Protein AF-A0A853H1N6-F1 (afdb_monomer_lite)

pLDDT: mean 86.27, std 14.63, range [37.06, 97.06]

Radius of gyration: 11.96 Å; chains: 1; bounding box: 38×24×28 Å

Structure (mmCIF, N/CA/C/O backbone):
data_AF-A0A853H1N6-F1
#
_entry.id   AF-A0A853H1N6-F1
#
loop_
_atom_site.group_PDB
_atom_site.id
_atom_site.type_symbol
_atom_site.label_atom_id
_atom_site.label_alt_id
_atom_site.label_comp_id
_atom_site.label_asym_id
_atom_site.label_entity_id
_atom_site.label_seq_id
_atom_site.pdbx_PDB_ins_code
_atom_site.Cartn_x
_atom_site.Cartn_y
_atom_site.Cartn_z
_atom_site.occupancy
_atom_site.B_iso_or_equiv
_atom_site.auth_seq_id
_atom_site.auth_comp_id
_atom_site.auth_asym_id
_atom_site.auth_atom_id
_atom_site.pdbx_PDB_model_num
ATOM 1 N N . MET A 1 1 ? -20.135 -17.141 -13.321 1.00 37.06 1 MET A N 1
ATOM 2 C CA . MET A 1 1 ? -18.978 -16.286 -13.662 1.00 37.06 1 MET A CA 1
ATOM 3 C C . MET A 1 1 ? -18.355 -15.815 -12.359 1.00 37.06 1 MET A C 1
ATOM 5 O O . MET A 1 1 ? -18.882 -14.906 -11.727 1.00 37.06 1 MET A O 1
ATOM 9 N N . LEU A 1 2 ? -17.336 -16.527 -11.877 1.00 44.59 2 LEU A N 1
ATOM 10 C CA . LEU A 1 2 ? -16.638 -16.163 -10.647 1.00 44.59 2 LEU A CA 1
ATOM 11 C C . LEU A 1 2 ? -15.848 -14.887 -10.960 1.00 44.59 2 LEU A C 1
ATOM 13 O O . LEU A 1 2 ? -14.952 -14.920 -11.794 1.00 44.59 2 LEU A O 1
ATOM 17 N N . LYS A 1 3 ? -16.228 -13.747 -10.372 1.00 45.03 3 LYS A N 1
ATOM 18 C CA . LYS A 1 3 ? -15.388 -12.548 -10.419 1.00 45.03 3 LYS A CA 1
ATOM 19 C C . LYS A 1 3 ? -14.080 -12.924 -9.733 1.00 45.03 3 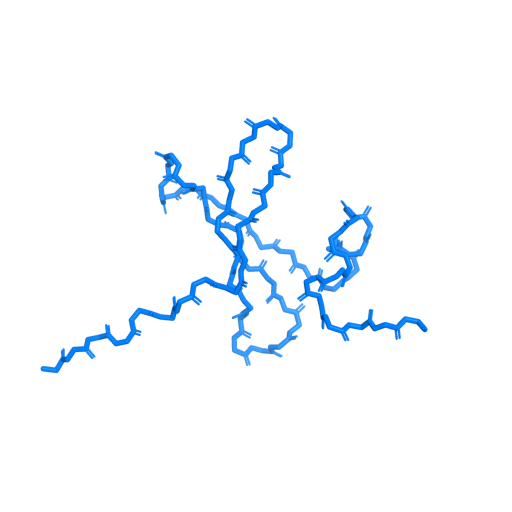LYS A C 1
ATOM 21 O O . LYS A 1 3 ? -14.078 -13.068 -8.511 1.00 45.03 3 LYS A O 1
ATOM 26 N N . GLU A 1 4 ? -13.009 -13.097 -10.497 1.00 49.72 4 GLU A N 1
ATOM 27 C CA . GLU A 1 4 ? -11.648 -13.036 -9.976 1.00 49.72 4 GLU A CA 1
ATOM 28 C C . GLU A 1 4 ? -11.514 -11.669 -9.303 1.00 49.72 4 GLU A C 1
ATOM 30 O O . GLU A 1 4 ? -11.276 -10.642 -9.933 1.00 49.72 4 GLU A O 1
ATOM 35 N N . LYS A 1 5 ? -11.802 -11.616 -8.000 1.00 57.09 5 LYS A N 1
ATOM 36 C CA . LYS A 1 5 ? -11.391 -10.487 -7.180 1.00 57.09 5 LYS A CA 1
ATOM 37 C C . LYS A 1 5 ? -9.876 -10.513 -7.283 1.00 57.09 5 LYS A C 1
ATOM 39 O O . LYS A 1 5 ? -9.300 -11.472 -6.776 1.00 57.09 5 LYS A O 1
ATOM 44 N N . CYS A 1 6 ? -9.269 -9.530 -7.958 1.00 63.03 6 CYS A N 1
ATOM 45 C CA . CYS A 1 6 ? -7.821 -9.316 -7.921 1.00 63.03 6 CYS A CA 1
ATOM 46 C C . CYS A 1 6 ? -7.362 -9.592 -6.491 1.00 63.03 6 CYS A C 1
ATOM 48 O O . CYS A 1 6 ? -7.818 -8.911 -5.570 1.00 63.03 6 CYS A O 1
ATOM 50 N N . ALA A 1 7 ? -6.592 -10.659 -6.286 1.00 73.88 7 ALA A N 1
ATOM 51 C CA . ALA A 1 7 ? -6.085 -10.976 -4.965 1.00 73.88 7 ALA A CA 1
ATOM 52 C C . ALA A 1 7 ? -5.110 -9.859 -4.563 1.00 73.88 7 ALA A C 1
ATOM 54 O O . ALA A 1 7 ? -4.426 -9.314 -5.432 1.00 73.88 7 ALA A O 1
ATOM 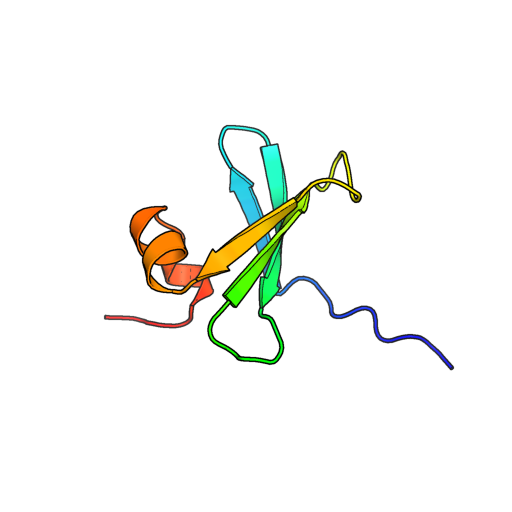55 N N . PRO A 1 8 ? -5.070 -9.461 -3.284 1.00 79.69 8 PRO A N 1
ATOM 56 C CA . PRO A 1 8 ? -4.088 -8.485 -2.843 1.00 79.69 8 PRO A CA 1
ATOM 57 C C . PRO A 1 8 ? -2.682 -9.061 -3.013 1.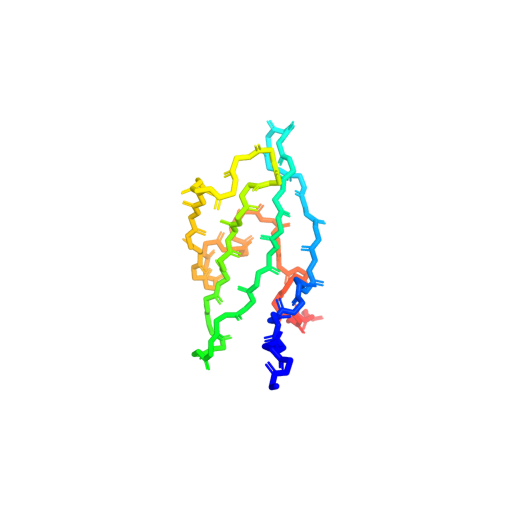00 79.69 8 PRO A C 1
ATOM 59 O O . PRO A 1 8 ? -2.438 -10.213 -2.659 1.00 79.69 8 PRO A O 1
ATOM 62 N N . GLU A 1 9 ? -1.761 -8.247 -3.519 1.00 83.31 9 GLU A N 1
ATOM 63 C CA . GLU A 1 9 ? -0.354 -8.631 -3.676 1.00 83.31 9 GLU A CA 1
ATOM 64 C C . GLU A 1 9 ? 0.351 -8.730 -2.322 1.00 83.31 9 GLU A C 1
ATOM 66 O O . GLU A 1 9 ? 1.265 -9.529 -2.139 1.00 83.31 9 GLU A O 1
ATOM 71 N N . ALA A 1 10 ? -0.091 -7.926 -1.351 1.00 89.56 10 ALA A N 1
ATOM 72 C CA . ALA A 1 10 ? 0.436 -7.938 0.004 1.00 89.56 10 ALA A CA 1
ATOM 73 C C . ALA A 1 10 ? -0.586 -7.424 1.024 1.00 89.56 10 ALA A C 1
ATOM 75 O O . ALA A 1 10 ? -1.553 -6.733 0.692 1.00 89.56 10 ALA A O 1
ATOM 76 N N . THR A 1 11 ? -0.323 -7.728 2.296 1.00 94.56 11 THR A N 1
ATOM 77 C CA . THR A 1 11 ? -0.888 -7.002 3.440 1.00 94.56 11 THR A CA 1
ATOM 78 C C . THR A 1 11 ? 0.251 -6.299 4.170 1.00 94.56 11 THR A C 1
ATOM 80 O O . THR A 1 11 ? 1.298 -6.905 4.402 1.00 94.56 11 THR A O 1
ATOM 83 N N . VAL A 1 12 ? 0.066 -5.024 4.501 1.00 94.50 12 VAL A N 1
ATOM 84 C CA . VAL A 1 12 ? 1.060 -4.203 5.205 1.00 94.50 12 VAL A CA 1
ATOM 85 C C . VAL A 1 12 ? 0.424 -3.434 6.351 1.00 94.50 12 VAL A C 1
ATOM 87 O O . VAL A 1 12 ? -0.778 -3.174 6.336 1.00 94.50 12 VAL A O 1
ATOM 90 N N . ASP A 1 13 ? 1.242 -3.068 7.331 1.00 94.50 13 ASP A N 1
ATOM 91 C CA . ASP A 1 13 ? 0.856 -2.161 8.405 1.00 94.50 13 ASP A CA 1
ATOM 92 C C . ASP A 1 13 ? 1.244 -0.722 8.041 1.00 94.50 13 ASP A C 1
ATOM 94 O O . ASP A 1 13 ? 2.368 -0.462 7.612 1.00 94.50 13 ASP A O 1
ATOM 98 N N . VAL A 1 14 ? 0.298 0.205 8.186 1.00 93.06 14 VAL A N 1
ATOM 99 C CA . VAL A 1 14 ? 0.506 1.644 8.005 1.00 93.06 14 VAL A CA 1
ATOM 100 C C . VAL A 1 14 ? 0.079 2.336 9.294 1.00 93.06 14 VAL A C 1
ATOM 102 O O . VAL A 1 14 ? -1.115 2.519 9.536 1.00 93.06 14 VAL A O 1
ATOM 105 N N . ASN A 1 15 ? 1.049 2.733 10.120 1.00 91.12 15 ASN A N 1
ATOM 106 C CA . ASN A 1 15 ? 0.816 3.393 11.411 1.00 91.12 15 ASN A CA 1
ATOM 107 C C . ASN A 1 15 ? -0.112 2.589 12.352 1.00 91.12 15 ASN A C 1
ATOM 109 O O . ASN A 1 15 ? -1.039 3.150 12.941 1.00 91.12 15 ASN A O 1
ATOM 113 N N . GLY A 1 16 ? 0.099 1.274 12.464 1.00 93.12 16 GLY A N 1
ATOM 114 C CA . GLY A 1 16 ? -0.691 0.373 13.309 1.00 93.12 16 GLY A CA 1
ATOM 115 C C . GLY A 1 16 ? -2.037 -0.039 12.708 1.00 93.12 16 GLY A C 1
ATOM 116 O O . GLY A 1 16 ? -2.910 -0.517 13.433 1.00 93.12 16 GLY A O 1
ATOM 117 N N . ARG A 1 17 ? -2.254 0.211 11.410 1.00 94.75 17 ARG A N 1
ATOM 118 C CA . ARG A 1 17 ? -3.487 -0.144 10.699 1.00 94.75 17 ARG A CA 1
ATOM 119 C C . ARG A 1 17 ? -3.182 -1.068 9.520 1.00 94.75 17 ARG A C 1
ATOM 121 O O . ARG A 1 17 ? -2.379 -0.691 8.665 1.00 94.75 17 ARG A O 1
ATOM 128 N N . PRO A 1 18 ? -3.857 -2.223 9.404 1.00 96.56 18 PRO A N 1
ATOM 129 C CA . PRO A 1 18 ? -3.631 -3.159 8.310 1.00 96.56 18 PRO A CA 1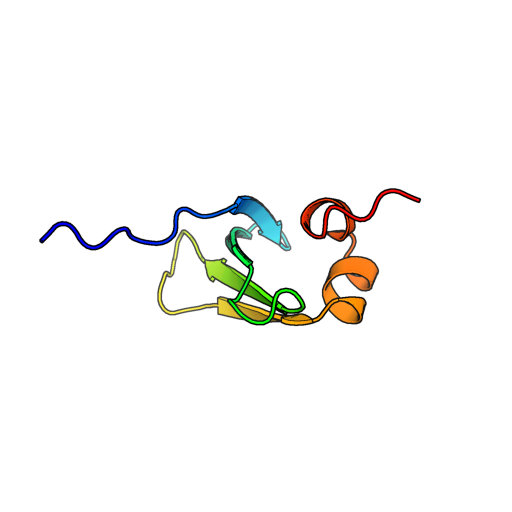
ATOM 130 C C . PRO A 1 18 ? -4.302 -2.717 6.999 1.00 96.56 18 PRO A C 1
ATOM 132 O O . PRO A 1 18 ? -5.495 -2.391 6.953 1.00 96.56 18 PRO A O 1
ATOM 135 N N . TYR A 1 19 ? -3.548 -2.792 5.902 1.00 97.06 19 TYR A N 1
ATOM 136 C CA . TYR A 1 19 ? -4.009 -2.520 4.539 1.00 97.06 19 TYR A CA 1
ATOM 137 C C . TYR A 1 19 ? -3.676 -3.670 3.591 1.00 97.06 19 TYR A C 1
ATOM 139 O O . TYR A 1 19 ? -2.568 -4.201 3.596 1.00 97.06 19 TYR A O 1
ATOM 147 N N . ARG A 1 20 ? -4.630 -4.005 2.720 1.00 95.81 20 ARG A N 1
ATOM 148 C CA . ARG A 1 20 ? -4.410 -4.828 1.526 1.00 95.81 20 ARG A CA 1
ATOM 149 C C . ARG A 1 20 ? -3.920 -3.945 0.392 1.00 95.81 20 ARG A C 1
ATOM 151 O O . ARG A 1 20 ? -4.537 -2.914 0.123 1.00 95.81 20 ARG A O 1
ATOM 158 N N . VAL A 1 21 ? -2.863 -4.370 -0.285 1.00 95.06 21 VAL A N 1
ATOM 159 C CA . VAL A 1 21 ? -2.258 -3.620 -1.386 1.00 95.06 21 VAL A CA 1
ATOM 160 C C . VAL A 1 21 ? -2.545 -4.314 -2.711 1.00 95.06 21 VAL A C 1
ATOM 162 O O . VAL A 1 21 ? -2.374 -5.525 -2.834 1.00 95.06 21 VAL A O 1
ATOM 165 N N . TYR A 1 22 ? -2.984 -3.535 -3.697 1.00 93.19 22 TYR A N 1
ATOM 166 C CA . TYR A 1 22 ? -3.248 -3.987 -5.060 1.00 93.19 22 TYR A CA 1
ATOM 167 C C . TYR A 1 22 ? -2.504 -3.086 -6.034 1.00 93.19 22 TYR A C 1
ATOM 169 O O . TYR A 1 22 ? -2.788 -1.882 -6.089 1.00 93.19 22 TYR A O 1
ATOM 177 N N . ARG A 1 23 ? -1.608 -3.646 -6.843 1.00 91.19 23 ARG A N 1
ATOM 178 C CA . ARG A 1 23 ? -1.059 -2.910 -7.978 1.00 91.19 23 ARG A CA 1
ATOM 179 C C . ARG A 1 23 ? -2.159 -2.658 -8.997 1.00 91.19 23 ARG A C 1
ATOM 181 O O . ARG A 1 23 ? -2.978 -3.527 -9.296 1.00 91.19 23 ARG A O 1
ATOM 188 N N . GLN A 1 24 ? -2.230 -1.425 -9.469 1.00 89.69 24 GLN A N 1
ATOM 189 C CA . GLN A 1 24 ? -3.193 -1.026 -10.481 1.00 89.69 24 GLN A CA 1
ATOM 190 C C . GLN A 1 24 ? -2.746 -1.512 -11.862 1.00 89.69 24 GLN A C 1
ATOM 192 O O . GLN A 1 24 ? -1.569 -1.776 -12.098 1.00 89.69 24 GLN A O 1
ATOM 197 N N . ALA A 1 25 ? -3.692 -1.582 -12.802 1.00 85.12 25 ALA A N 1
ATOM 198 C CA . ALA A 1 25 ? -3.435 -2.043 -14.169 1.00 85.12 25 ALA A CA 1
ATOM 199 C C . ALA A 1 25 ? -2.408 -1.181 -14.931 1.00 85.12 25 ALA A C 1
ATOM 201 O O . ALA A 1 25 ? -1.805 -1.658 -15.885 1.00 85.12 25 ALA A O 1
ATOM 202 N N . ASN A 1 26 ? -2.182 0.068 -14.502 1.00 82.94 26 ASN A N 1
ATOM 203 C CA . ASN A 1 26 ? -1.126 0.920 -15.053 1.00 82.94 26 ASN A CA 1
ATOM 204 C C . ASN A 1 26 ? 0.290 0.456 -14.668 1.00 82.94 26 ASN A C 1
ATOM 206 O O . ASN A 1 26 ? 1.247 0.910 -15.276 1.00 82.94 26 ASN A O 1
ATOM 210 N N . GLY A 1 27 ? 0.439 -0.421 -13.672 1.00 82.94 27 GLY A N 1
ATOM 211 C CA . GLY A 1 27 ? 1.726 -0.934 -13.206 1.00 82.94 27 GLY A CA 1
ATOM 212 C C . GLY A 1 27 ? 2.560 0.040 -12.362 1.00 82.94 27 GLY A C 1
ATOM 213 O O . GLY A 1 27 ? 3.585 -0.383 -11.826 1.00 82.94 27 GLY A O 1
ATOM 214 N N . TYR A 1 28 ? 2.133 1.294 -12.193 1.00 87.00 28 TYR A N 1
ATOM 215 C CA . TYR A 1 28 ? 2.898 2.358 -11.517 1.00 87.00 28 TYR A CA 1
ATOM 216 C C . TYR A 1 28 ? 2.231 2.897 -10.250 1.00 87.00 28 TYR A C 1
ATOM 218 O O . TYR A 1 28 ? 2.788 3.768 -9.579 1.00 87.00 28 TYR A O 1
ATOM 226 N N . GLU A 1 29 ? 1.043 2.395 -9.926 1.00 93.31 29 GLU A N 1
ATOM 227 C CA . GLU A 1 29 ? 0.297 2.793 -8.743 1.00 93.31 29 GLU A CA 1
ATOM 228 C C . GLU A 1 29 ? -0.126 1.586 -7.913 1.00 93.31 29 GLU A C 1
ATOM 230 O O . GLU A 1 29 ? -0.471 0.522 -8.434 1.00 93.31 29 GLU A O 1
ATOM 235 N N . TRP A 1 30 ? -0.165 1.791 -6.601 1.00 94.62 30 TRP A N 1
ATOM 236 C CA . TRP A 1 30 ? -0.594 0.809 -5.619 1.00 94.62 30 TRP A CA 1
ATOM 237 C C . TRP A 1 30 ? -1.757 1.372 -4.828 1.00 94.62 30 TRP A C 1
ATOM 239 O O . TRP A 1 30 ? -1.674 2.446 -4.233 1.00 94.62 30 TRP A O 1
ATOM 249 N N . ARG A 1 31 ? -2.852 0.620 -4.803 1.00 95.50 31 ARG A N 1
ATOM 250 C CA . ARG A 1 31 ? -4.036 0.945 -4.021 1.00 95.50 31 ARG A CA 1
ATOM 251 C C . ARG A 1 31 ? -3.986 0.208 -2.696 1.00 95.50 31 ARG A C 1
ATOM 253 O O . ARG A 1 31 ? -4.001 -1.020 -2.666 1.00 95.50 31 ARG A O 1
ATOM 260 N N . PHE A 1 32 ? -4.002 0.970 -1.617 1.00 96.50 32 PHE A N 1
ATOM 261 C CA . PHE A 1 32 ? -4.091 0.501 -0.247 1.00 96.50 32 PHE A CA 1
ATOM 262 C C . PHE A 1 32 ? -5.557 0.549 0.169 1.00 96.50 32 PHE A C 1
ATOM 264 O O . PHE A 1 32 ? -6.190 1.601 0.114 1.00 96.50 32 PHE A O 1
ATOM 271 N N . VAL A 1 33 ? -6.112 -0.587 0.575 1.00 96.50 33 VAL A N 1
ATOM 272 C CA . VAL A 1 33 ? -7.489 -0.703 1.070 1.00 96.50 33 VAL A CA 1
ATOM 273 C C . VAL A 1 33 ? -7.441 -1.191 2.506 1.00 96.50 33 VAL A C 1
ATOM 275 O O . VAL A 1 33 ? -6.838 -2.231 2.772 1.00 96.50 33 VAL A O 1
ATOM 278 N N . SER A 1 34 ? -8.057 -0.450 3.427 1.00 96.38 34 SER A N 1
ATOM 279 C CA . SER A 1 34 ? -8.063 -0.838 4.838 1.00 96.38 34 SER A CA 1
ATOM 280 C C . SER A 1 34 ? -8.752 -2.193 5.006 1.00 96.38 34 SER A C 1
ATOM 282 O O . SER A 1 34 ? -9.805 -2.448 4.414 1.00 96.38 34 SER A O 1
ATOM 284 N N . VAL A 1 35 ? -8.149 -3.072 5.810 1.00 94.56 35 VAL A N 1
ATOM 285 C CA . VAL A 1 35 ? -8.751 -4.369 6.150 1.00 94.56 35 VAL A CA 1
ATOM 286 C C . VAL A 1 35 ? -9.988 -4.167 7.022 1.00 94.56 35 VAL A C 1
ATOM 288 O O . VAL A 1 35 ? -11.029 -4.760 6.743 1.00 94.56 35 VAL A O 1
ATOM 291 N N . ASP A 1 36 ? -9.893 -3.286 8.017 1.00 94.31 36 ASP A N 1
ATOM 292 C CA . ASP A 1 36 ? -10.968 -3.035 8.982 1.00 94.31 36 ASP A CA 1
ATOM 293 C C . ASP A 1 36 ? -12.107 -2.210 8.377 1.00 94.31 36 ASP A C 1
ATOM 295 O O . ASP A 1 36 ? -13.274 -2.363 8.743 1.00 94.31 36 ASP A O 1
ATOM 299 N N . LYS A 1 37 ? -11.780 -1.333 7.421 1.00 93.50 37 LYS A N 1
ATOM 300 C CA . LYS A 1 37 ? -12.741 -0.444 6.766 1.00 93.50 37 LYS A CA 1
ATOM 301 C C . LYS A 1 37 ? -12.574 -0.471 5.245 1.00 93.50 37 LYS A C 1
ATOM 303 O O . LYS A 1 37 ? -12.017 0.460 4.675 1.00 93.50 37 LYS A O 1
ATOM 308 N N . PRO A 1 38 ? -13.137 -1.465 4.535 1.00 88.88 38 PRO A N 1
ATOM 309 C CA . PRO A 1 38 ? -12.882 -1.675 3.102 1.00 88.88 38 PRO A CA 1
ATOM 310 C C . PRO A 1 38 ? -13.313 -0.545 2.151 1.00 88.88 38 PRO A C 1
ATOM 312 O O . PRO A 1 38 ? -13.010 -0.595 0.960 1.00 88.88 38 PRO A O 1
ATOM 315 N N . ARG A 1 39 ? -14.065 0.448 2.644 1.00 91.00 39 ARG A N 1
ATOM 316 C CA . ARG A 1 39 ? -14.426 1.666 1.896 1.00 91.00 39 ARG A CA 1
ATOM 317 C C . ARG A 1 39 ? -13.374 2.772 2.021 1.00 91.00 39 ARG A C 1
ATOM 319 O O . ARG A 1 39 ? -13.410 3.715 1.240 1.00 91.00 39 ARG A O 1
ATOM 326 N N . GLU A 1 40 ? -12.464 2.658 2.983 1.00 92.12 40 GLU A N 1
ATOM 327 C CA . GLU A 1 40 ? -11.338 3.561 3.189 1.00 92.12 40 GLU A CA 1
ATOM 328 C C . GLU A 1 40 ? -10.087 3.010 2.493 1.00 92.12 40 GLU A C 1
ATOM 330 O O . GLU A 1 40 ? -9.842 1.800 2.426 1.00 92.12 40 GLU A O 1
ATOM 335 N N . GLY A 1 41 ? -9.281 3.919 1.959 1.00 94.31 41 GLY A N 1
ATOM 336 C CA . GLY A 1 41 ? -8.069 3.578 1.242 1.00 94.31 41 GLY A CA 1
ATOM 337 C C . GLY A 1 41 ? -7.464 4.784 0.548 1.00 94.31 41 GLY A C 1
ATOM 338 O O . GLY A 1 41 ? -8.070 5.853 0.485 1.00 94.31 41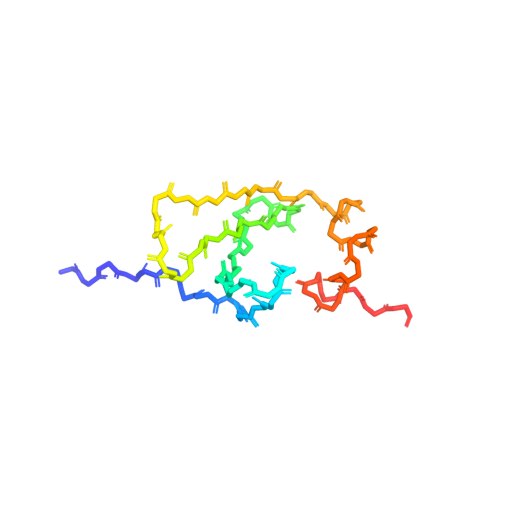 GLY A O 1
ATOM 339 N N . PHE A 1 42 ? -6.268 4.594 0.019 1.00 96.12 42 PHE A N 1
ATOM 340 C CA . PHE A 1 42 ? -5.537 5.605 -0.731 1.00 96.12 42 PHE A CA 1
ATOM 341 C C . PHE A 1 42 ? -4.705 4.937 -1.823 1.00 96.12 42 PHE A C 1
ATOM 343 O O . PHE A 1 42 ? -4.476 3.726 -1.800 1.00 96.12 42 PHE A O 1
ATOM 350 N N . THR A 1 43 ? -4.264 5.734 -2.786 1.00 96.12 43 THR A N 1
ATOM 351 C CA . THR A 1 43 ? -3.361 5.291 -3.847 1.00 96.12 43 THR A CA 1
ATOM 352 C C . THR A 1 43 ? -2.014 5.970 -3.658 1.00 96.12 43 THR A C 1
ATOM 354 O O . THR A 1 43 ? -1.964 7.149 -3.311 1.00 96.12 43 THR A O 1
ATOM 357 N N . MET A 1 44 ? -0.937 5.224 -3.879 1.00 96.44 44 MET A N 1
ATOM 358 C CA . MET A 1 44 ? 0.421 5.751 -3.961 1.00 96.44 44 MET A CA 1
ATOM 359 C C . MET A 1 44 ? 0.998 5.473 -5.343 1.00 96.44 44 MET A C 1
ATOM 361 O O . MET A 1 44 ? 0.828 4.373 -5.871 1.00 96.44 44 MET A O 1
ATOM 365 N N . ASN A 1 45 ? 1.703 6.450 -5.903 1.00 95.38 45 ASN A N 1
ATOM 366 C CA . ASN A 1 45 ? 2.580 6.238 -7.051 1.00 95.38 45 ASN A CA 1
ATOM 367 C C . ASN A 1 45 ? 3.949 5.675 -6.607 1.00 95.38 45 ASN A C 1
ATOM 369 O O . ASN A 1 45 ? 4.206 5.498 -5.413 1.00 95.38 45 ASN A O 1
ATOM 373 N N . PHE A 1 46 ? 4.834 5.409 -7.572 1.00 92.75 46 PHE A N 1
ATOM 374 C CA . PHE A 1 46 ? 6.167 4.842 -7.322 1.00 92.75 46 PHE A CA 1
ATOM 375 C C . PHE A 1 46 ? 7.021 5.677 -6.353 1.00 92.75 46 PHE A C 1
ATOM 377 O O . PHE A 1 46 ? 7.613 5.143 -5.419 1.00 92.75 46 PHE A O 1
ATOM 384 N N . GLU A 1 47 ? 7.065 6.996 -6.522 1.00 94.00 47 GLU A N 1
ATOM 385 C CA . GLU A 1 47 ? 7.869 7.854 -5.645 1.00 94.00 47 GLU A CA 1
ATOM 386 C C . GLU A 1 47 ? 7.330 7.859 -4.210 1.00 94.00 47 GLU A C 1
ATOM 388 O O . GLU A 1 47 ? 8.093 7.795 -3.247 1.00 94.00 47 GLU A O 1
ATOM 393 N N . GLN A 1 48 ? 6.005 7.900 -4.057 1.00 95.81 48 GLN A N 1
ATOM 394 C CA . GLN A 1 48 ? 5.344 7.902 -2.756 1.00 95.81 48 GLN A CA 1
ATOM 395 C C . GLN A 1 48 ? 5.544 6.581 -2.014 1.00 95.81 48 GLN A C 1
ATOM 397 O O . GLN A 1 48 ? 5.828 6.608 -0.818 1.00 95.81 48 GLN A O 1
ATOM 402 N N . ILE A 1 49 ? 5.422 5.440 -2.703 1.00 93.44 49 ILE A N 1
ATOM 403 C CA . ILE A 1 49 ? 5.576 4.122 -2.076 1.00 93.44 49 ILE A CA 1
ATOM 404 C C . ILE A 1 49 ? 7.030 3.870 -1.647 1.00 93.44 49 ILE A C 1
ATOM 406 O O . ILE A 1 49 ? 7.251 3.350 -0.556 1.00 93.44 49 ILE A O 1
ATOM 410 N N . VAL A 1 50 ? 8.017 4.321 -2.433 1.00 92.44 50 VAL A N 1
ATOM 411 C CA . VAL A 1 50 ? 9.443 4.267 -2.060 1.00 92.44 50 VAL A CA 1
ATOM 412 C C . VAL A 1 50 ? 9.729 5.196 -0.880 1.00 92.44 50 VAL A C 1
ATOM 414 O O . VAL A 1 50 ? 10.316 4.775 0.111 1.00 92.44 50 VAL A O 1
ATOM 417 N N . LYS A 1 51 ? 9.255 6.448 -0.923 1.00 94.00 51 LYS A N 1
ATOM 418 C CA . LYS A 1 51 ? 9.438 7.404 0.182 1.00 94.00 51 LYS A CA 1
ATOM 419 C C . LYS A 1 51 ? 8.772 6.938 1.483 1.00 94.00 51 LYS A C 1
ATOM 421 O O . LYS A 1 51 ? 9.228 7.301 2.564 1.00 94.00 51 LYS A O 1
ATOM 426 N N . ALA A 1 52 ? 7.702 6.154 1.381 1.00 92.56 52 ALA A N 1
ATOM 427 C CA . ALA A 1 52 ? 7.007 5.557 2.515 1.00 92.56 52 ALA A CA 1
ATOM 428 C C . ALA A 1 52 ? 7.675 4.274 3.056 1.00 92.56 52 ALA A C 1
ATOM 430 O O . ALA A 1 52 ? 7.187 3.738 4.048 1.00 92.56 52 ALA A O 1
ATOM 431 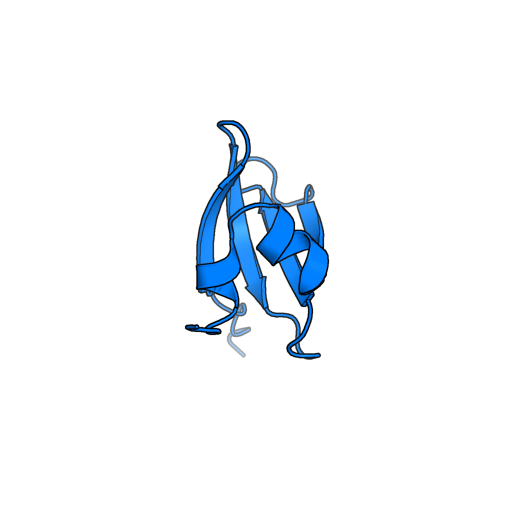N N . GLY A 1 53 ? 8.763 3.783 2.446 1.00 92.75 53 GLY A N 1
ATOM 432 C CA . GLY A 1 53 ? 9.466 2.568 2.886 1.00 92.75 53 GLY A CA 1
ATOM 433 C C . GLY A 1 53 ? 8.791 1.259 2.456 1.00 92.75 53 GLY A C 1
ATOM 434 O O . GLY A 1 53 ? 8.936 0.221 3.104 1.00 92.75 53 GLY A O 1
ATOM 435 N N . PHE A 1 54 ? 7.982 1.308 1.397 1.00 92.12 54 PHE A N 1
ATOM 436 C CA . PHE A 1 54 ? 7.285 0.154 0.832 1.00 92.12 54 PHE A CA 1
ATOM 437 C C . PHE A 1 54 ? 7.872 -0.267 -0.526 1.00 92.12 54 PHE A C 1
ATOM 439 O O . PHE A 1 54 ? 7.198 -0.932 -1.314 1.00 92.12 54 PHE A O 1
ATOM 446 N N . GLU A 1 55 ? 9.132 0.067 -0.808 1.00 91.06 55 GLU A N 1
ATOM 447 C CA . GLU A 1 55 ? 9.825 -0.216 -2.070 1.00 91.06 55 GLU A CA 1
ATOM 448 C C . GLU A 1 55 ? 9.796 -1.702 -2.454 1.00 91.06 55 GLU A C 1
ATOM 450 O O . GLU A 1 55 ? 9.654 -2.027 -3.632 1.00 91.06 55 GLU A O 1
ATOM 455 N N . ARG A 1 56 ? 9.786 -2.618 -1.475 1.00 90.62 56 ARG A N 1
ATOM 456 C CA . ARG A 1 56 ? 9.645 -4.067 -1.716 1.00 90.62 56 ARG A CA 1
ATOM 457 C C . ARG A 1 56 ? 8.359 -4.454 -2.460 1.00 90.62 56 ARG A C 1
ATOM 459 O O . ARG A 1 56 ? 8.327 -5.494 -3.106 1.00 90.62 56 ARG A O 1
ATOM 466 N N . LEU A 1 57 ? 7.301 -3.640 -2.374 1.00 90.50 57 LEU A N 1
ATOM 467 C CA . LEU A 1 57 ? 6.035 -3.858 -3.090 1.00 90.50 57 LEU A CA 1
ATOM 468 C C . LEU A 1 57 ? 6.133 -3.503 -4.578 1.00 90.50 57 LEU A C 1
ATOM 470 O O . LEU A 1 57 ? 5.260 -3.869 -5.361 1.00 90.50 57 LEU A O 1
ATOM 474 N N . THR A 1 58 ? 7.184 -2.788 -4.978 1.00 87.75 58 THR A N 1
ATOM 475 C CA . THR A 1 58 ? 7.394 -2.396 -6.374 1.00 87.75 58 THR A CA 1
ATOM 476 C C . THR A 1 58 ? 8.055 -3.494 -7.207 1.00 87.75 58 THR A C 1
ATOM 478 O O . THR A 1 58 ? 8.001 -3.442 -8.434 1.00 87.75 58 THR A O 1
ATOM 481 N N . GLY A 1 59 ? 8.680 -4.482 -6.555 1.00 81.69 59 GLY A N 1
ATOM 482 C CA . GLY A 1 59 ? 9.549 -5.465 -7.208 1.00 81.69 59 GLY A CA 1
ATOM 483 C C . GLY A 1 59 ? 10.877 -4.880 -7.706 1.00 81.69 59 GLY A C 1
ATOM 484 O O . GLY A 1 59 ? 11.657 -5.597 -8.326 1.00 81.69 59 GLY A O 1
ATOM 485 N N . TYR A 1 60 ? 11.144 -3.597 -7.447 1.00 70.25 60 TYR A N 1
ATOM 486 C CA . TYR A 1 60 ? 12.412 -2.953 -7.756 1.00 70.25 60 TYR A CA 1
ATOM 487 C C . TYR A 1 60 ? 13.433 -3.318 -6.670 1.00 70.25 60 TYR A C 1
ATOM 489 O O . TYR A 1 60 ? 13.368 -2.810 -5.551 1.00 70.25 60 TYR A O 1
ATOM 497 N N . SER A 1 61 ? 14.356 -4.224 -6.986 1.00 60.22 61 SER A N 1
ATOM 498 C CA . SER A 1 61 ? 15.592 -4.398 -6.218 1.00 60.22 61 SER A CA 1
ATOM 499 C C . SER A 1 61 ? 16.653 -3.460 -6.789 1.00 60.22 61 SER A C 1
ATOM 501 O O . SER A 1 61 ? 16.835 -3.425 -8.006 1.00 60.22 61 SER A O 1
ATOM 503 N N . GLN A 1 62 ? 17.311 -2.691 -5.917 1.00 56.31 62 GLN A N 1
ATOM 504 C CA . GLN A 1 62 ? 18.581 -2.035 -6.245 1.00 56.31 62 GLN A CA 1
ATOM 505 C C . GLN A 1 62 ? 19.673 -3.066 -6.525 1.00 56.31 62 GLN A C 1
ATOM 507 O O . GLN A 1 62 ? 19.640 -4.141 -5.880 1.00 56.31 62 GLN A O 1
#

Organism: Cronobacter sakazakii (NCBI:txid28141)

Foldseek 3Di:
DPPPPQAFPDWDDDPNFIWGWDQDPVLFKIWTATPVHRVDTDMDGQVRCVVSVNNVSSVDDD

Sequence (62 aa):
MLKEKCAPEATVDVNGRPYRVYRQANGYEWRFVSVDKPREGFTMNFEQIVKAGFERLTGYSQ

Secondary structure (DSSP, 8-state):
--------SEEEEETTEEEEEEE-TTSSEEEEEESS-TT-EEEEEHHHHHHTT-GGGGT---